Protein AF-A0A7S1DLS4-F1 (afdb_monomer)

Radius of gyration: 14.0 Å; Cα contacts (8 Å, |Δi|>4): 250; chains: 1; bounding box: 38×22×37 Å

Nearest PDB structures (foldseek):
  5h13-assembly1_A  TM=7.994E-01  e=2.572E-04  Homo sapiens
  5wuk-assembly1_A  TM=7.969E-01  e=6.270E-04  Homo sapiens
  7v9a-assembly1_B  TM=7.523E-01  e=3.039E-04  Homo sapiens
  6u4y-assembly1_F  TM=7.477E-01  e=7.410E-04  Homo sapiens
  7pqh-assembly1_I  TM=3.922E-01  e=2.875E-04  Saccharomyces cerevisiae

Organism: Hemiselmis andersenii (NCBI:txid464988)

Structure (mmCIF, N/CA/C/O backbone):
data_AF-A0A7S1DLS4-F1
#
_entry.id   AF-A0A7S1DLS4-F1
#
loop_
_atom_site.group_PDB
_atom_site.id
_atom_site.type_symbol
_atom_site.label_atom_id
_atom_site.label_alt_id
_atom_site.label_comp_id
_atom_site.label_asym_id
_atom_site.label_entity_id
_atom_site.label_seq_id
_atom_site.pdbx_PDB_ins_code
_atom_site.Cartn_x
_atom_site.Cartn_y
_atom_site.Cartn_z
_atom_site.occupancy
_atom_site.B_iso_or_equiv
_atom_site.auth_seq_id
_atom_site.auth_comp_id
_atom_site.auth_asym_id
_atom_site.auth_atom_id
_atom_site.pdbx_PDB_model_num
ATOM 1 N N . VAL A 1 1 ? 7.809 -0.334 10.271 1.00 89.62 1 VAL A N 1
ATOM 2 C CA . VAL A 1 1 ? 6.529 -0.640 10.960 1.00 89.62 1 VAL A CA 1
ATOM 3 C C . VAL A 1 1 ? 5.437 0.244 10.391 1.00 89.62 1 VAL A C 1
ATOM 5 O O . VAL A 1 1 ? 5.664 1.437 10.239 1.00 89.62 1 VAL A O 1
ATOM 8 N N . ILE A 1 2 ? 4.268 -0.314 10.093 1.00 91.00 2 ILE A N 1
ATOM 9 C CA . ILE A 1 2 ? 3.062 0.467 9.794 1.00 91.00 2 ILE A CA 1
ATOM 10 C C . ILE A 1 2 ? 2.185 0.423 11.041 1.00 91.00 2 ILE A C 1
ATOM 12 O O . ILE A 1 2 ? 1.958 -0.654 11.591 1.00 91.00 2 ILE A O 1
ATOM 16 N N . LYS A 1 3 ? 1.707 1.581 11.504 1.00 91.12 3 LYS A N 1
ATOM 17 C CA . LYS A 1 3 ? 0.814 1.694 12.664 1.00 91.12 3 LYS A CA 1
ATOM 18 C C . LYS A 1 3 ? -0.489 2.356 12.249 1.00 91.12 3 LYS A C 1
ATOM 20 O O . LYS A 1 3 ? -0.475 3.366 11.557 1.00 91.12 3 LYS A O 1
ATOM 25 N N . LEU A 1 4 ? -1.605 1.814 12.726 1.00 87.81 4 LEU A N 1
ATOM 26 C CA . LEU A 1 4 ? -2.866 2.541 12.753 1.00 87.81 4 LEU A CA 1
ATOM 27 C C . LEU A 1 4 ? -3.072 3.084 14.155 1.00 87.81 4 LEU A C 1
ATOM 29 O O . LEU A 1 4 ? -3.096 2.325 15.126 1.00 87.81 4 LEU A O 1
ATOM 33 N N . VAL A 1 5 ? -3.243 4.393 14.232 1.00 88.44 5 VAL A N 1
ATOM 34 C CA . VAL A 1 5 ? -3.411 5.121 15.481 1.00 88.44 5 VAL A CA 1
ATOM 35 C C . VAL A 1 5 ? -4.799 5.737 15.489 1.00 88.44 5 VAL A C 1
ATOM 37 O O . VAL A 1 5 ? -5.230 6.332 14.502 1.00 88.44 5 VAL A O 1
ATOM 40 N N . ASN A 1 6 ? -5.522 5.568 16.593 1.00 86.00 6 ASN A N 1
ATOM 41 C CA . ASN A 1 6 ? -6.781 6.266 16.789 1.00 86.00 6 ASN A CA 1
ATOM 42 C C . ASN A 1 6 ? -6.494 7.766 16.954 1.00 86.00 6 ASN A C 1
ATOM 44 O O . ASN A 1 6 ? -5.741 8.162 17.840 1.00 86.00 6 ASN A O 1
ATOM 48 N N . ARG A 1 7 ? -7.110 8.601 16.111 1.00 85.12 7 ARG A N 1
ATOM 49 C CA . ARG A 1 7 ? -6.880 10.053 16.109 1.00 85.12 7 ARG A CA 1
ATOM 50 C C . ARG A 1 7 ? -7.309 10.743 17.410 1.00 85.12 7 ARG A C 1
ATOM 52 O O . ARG A 1 7 ? -6.678 11.717 17.793 1.00 85.12 7 ARG A O 1
ATOM 59 N N . GLN A 1 8 ? -8.378 10.281 18.058 1.00 89.25 8 GLN A N 1
ATOM 60 C CA . GLN A 1 8 ? -8.914 10.904 19.273 1.00 89.25 8 GLN A CA 1
ATOM 61 C C . GLN A 1 8 ? -8.091 10.543 20.511 1.00 89.25 8 GLN A C 1
ATOM 63 O O . GLN A 1 8 ? -7.839 11.400 21.349 1.00 89.25 8 GLN A O 1
ATOM 68 N N . THR A 1 9 ? -7.679 9.280 20.633 1.00 90.88 9 THR A N 1
ATOM 69 C CA . THR A 1 9 ? -7.009 8.771 21.842 1.00 90.88 9 THR A CA 1
ATOM 70 C C . THR A 1 9 ? -5.489 8.696 21.715 1.00 90.88 9 THR A C 1
ATOM 72 O O . THR A 1 9 ? -4.810 8.478 22.713 1.00 90.88 9 THR A O 1
ATOM 75 N N . GLY A 1 10 ? -4.939 8.788 20.500 1.00 90.19 10 GLY A N 1
ATOM 76 C CA . GLY A 1 10 ? -3.510 8.594 20.227 1.00 90.19 10 GLY A CA 1
ATOM 77 C C . GLY A 1 10 ? -3.028 7.148 20.397 1.00 90.19 10 GLY A C 1
ATOM 78 O O . GLY A 1 10 ? -1.843 6.859 20.233 1.00 90.19 10 GLY A O 1
ATOM 79 N N . THR A 1 11 ? -3.923 6.208 20.709 1.00 89.06 11 THR A N 1
ATOM 80 C CA . THR A 1 11 ? -3.546 4.817 20.962 1.00 89.06 11 THR A CA 1
ATOM 81 C C . THR A 1 11 ? -3.347 4.055 19.656 1.00 89.06 11 THR A C 1
ATOM 83 O O . THR A 1 11 ? -4.116 4.187 18.700 1.00 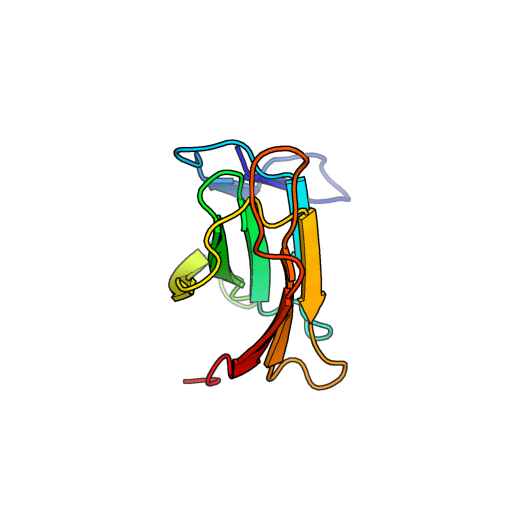89.06 11 THR A O 1
ATOM 86 N N . THR A 1 12 ? -2.302 3.224 19.603 1.00 88.50 12 THR A N 1
ATOM 87 C CA . THR A 1 12 ? -2.092 2.310 18.474 1.00 88.50 12 THR A CA 1
ATOM 88 C C . THR A 1 12 ? -3.127 1.195 18.556 1.00 88.50 12 THR A C 1
ATOM 90 O O . THR A 1 12 ? -3.113 0.404 19.494 1.00 88.50 12 THR A O 1
ATOM 93 N N . VAL A 1 13 ? -4.023 1.130 17.573 1.00 86.56 13 VAL A N 1
ATOM 94 C CA . VAL A 1 13 ? -5.056 0.083 17.496 1.00 86.56 13 VAL A CA 1
ATOM 95 C C . VAL A 1 13 ? -4.577 -1.140 16.720 1.00 86.56 13 VAL A C 1
ATOM 97 O O . VAL A 1 13 ? -5.204 -2.192 16.779 1.00 86.56 13 VAL A O 1
ATOM 100 N N . TRP A 1 14 ? -3.487 -0.999 15.963 1.00 86.62 14 TRP A N 1
ATOM 101 C CA . TRP A 1 14 ? -2.849 -2.084 15.226 1.00 86.62 14 TRP A CA 1
ATOM 102 C C . TRP A 1 14 ? -1.481 -1.657 14.707 1.00 86.62 14 TRP A C 1
ATOM 104 O O . TRP A 1 14 ? -1.287 -0.497 14.335 1.00 86.62 14 TRP A O 1
ATOM 114 N N . SER A 1 15 ? -0.575 -2.617 14.578 1.00 88.88 15 SER A N 1
ATOM 115 C CA . SER A 1 15 ? 0.699 -2.428 13.899 1.00 88.88 15 SER A CA 1
ATOM 116 C C . SER A 1 15 ? 1.136 -3.695 13.186 1.00 88.88 15 SER A C 1
ATOM 118 O O . SER A 1 15 ? 0.891 -4.790 13.686 1.00 88.88 15 SER A O 1
ATOM 120 N N . VAL A 1 16 ? 1.852 -3.538 12.078 1.00 89.62 16 VAL A N 1
ATOM 121 C CA . VAL A 1 16 ? 2.553 -4.635 11.406 1.00 89.62 16 VAL A CA 1
ATOM 122 C C . VAL A 1 16 ? 4.007 -4.254 11.162 1.00 89.62 16 VAL A C 1
ATOM 124 O O . VAL A 1 16 ? 4.319 -3.125 10.761 1.00 89.62 16 VAL A O 1
ATOM 127 N N . GLN A 1 17 ? 4.908 -5.196 11.425 1.00 91.00 17 GLN A N 1
ATOM 128 C CA . GLN A 1 17 ? 6.308 -5.053 11.060 1.00 91.00 17 GLN A CA 1
ATOM 129 C C . GLN A 1 17 ? 6.486 -5.454 9.597 1.00 91.00 17 GLN A C 1
ATOM 131 O O . GLN A 1 17 ? 6.055 -6.525 9.180 1.00 91.00 17 GLN A O 1
ATOM 136 N N . THR A 1 18 ? 7.121 -4.584 8.822 1.00 88.56 18 THR A N 1
ATOM 137 C CA . THR A 1 18 ? 7.461 -4.844 7.423 1.00 88.56 18 THR A CA 1
ATOM 138 C C . THR A 1 18 ? 8.890 -5.364 7.356 1.00 88.56 18 THR A C 1
ATOM 140 O O . THR A 1 18 ? 9.730 -4.977 8.172 1.00 88.56 18 THR A O 1
ATOM 143 N N . LYS A 1 19 ? 9.157 -6.272 6.411 1.00 88.50 19 LYS A N 1
ATOM 144 C CA . LYS A 1 19 ? 10.499 -6.843 6.211 1.00 88.50 19 LYS A CA 1
ATOM 145 C C . LYS A 1 19 ? 11.478 -5.821 5.637 1.00 88.50 19 LYS A C 1
ATOM 147 O O . LYS A 1 19 ? 12.667 -5.905 5.910 1.00 88.50 19 LYS A O 1
ATOM 152 N N . THR A 1 20 ? 10.964 -4.863 4.872 1.00 92.50 20 THR A N 1
ATOM 153 C CA . THR A 1 20 ? 11.735 -3.789 4.249 1.00 92.50 20 THR A CA 1
ATOM 154 C C . THR A 1 20 ? 11.149 -2.426 4.592 1.00 92.50 20 THR A C 1
ATOM 156 O O . THR A 1 20 ? 10.063 -2.314 5.182 1.00 92.50 20 THR A O 1
ATOM 159 N N . GLU A 1 21 ? 11.878 -1.387 4.200 1.00 94.75 21 GLU A N 1
ATOM 160 C CA . GLU A 1 21 ? 11.409 -0.010 4.251 1.00 94.75 21 GLU A CA 1
ATOM 161 C C . GLU A 1 21 ? 10.153 0.175 3.397 1.00 94.75 21 GLU A C 1
ATOM 163 O O . GLU A 1 21 ? 9.948 -0.513 2.391 1.00 94.75 21 GLU A O 1
ATOM 168 N N . ILE A 1 22 ? 9.302 1.090 3.855 1.00 96.06 22 ILE A N 1
ATOM 169 C CA . ILE A 1 22 ? 8.070 1.505 3.190 1.00 96.06 22 ILE A CA 1
ATOM 170 C C . ILE A 1 22 ? 8.250 2.964 2.807 1.00 96.06 22 ILE A C 1
ATOM 172 O O . ILE A 1 22 ? 8.511 3.790 3.680 1.00 96.06 22 ILE A O 1
ATOM 176 N N . HIS A 1 23 ? 8.084 3.273 1.526 1.00 96.69 23 HIS A N 1
ATOM 177 C CA . HIS A 1 23 ? 8.231 4.638 1.019 1.00 96.69 23 HIS A CA 1
ATOM 178 C C . HIS A 1 23 ? 6.889 5.361 0.901 1.00 96.69 23 HIS A C 1
ATOM 180 O O . HIS A 1 23 ? 6.840 6.585 0.975 1.00 96.69 23 HIS A O 1
ATOM 186 N N . SER A 1 24 ? 5.786 4.619 0.759 1.00 97.56 24 SER A N 1
ATOM 187 C CA . SER A 1 24 ? 4.459 5.204 0.567 1.00 97.56 24 SER A CA 1
ATOM 188 C C . SER A 1 24 ? 3.349 4.334 1.146 1.00 97.56 24 SER A C 1
ATOM 190 O O . SER A 1 24 ? 3.453 3.105 1.163 1.00 97.56 24 SER A O 1
ATOM 192 N N . ILE A 1 25 ? 2.279 4.983 1.611 1.00 97.00 25 ILE A N 1
ATOM 193 C CA . ILE A 1 25 ? 1.051 4.351 2.099 1.00 97.00 25 ILE A CA 1
ATOM 194 C C . ILE A 1 25 ? -0.178 5.109 1.587 1.00 97.00 25 ILE A C 1
ATOM 196 O O . ILE A 1 25 ? -0.154 6.334 1.486 1.00 97.00 25 ILE A O 1
ATOM 200 N N . ALA A 1 26 ? -1.272 4.393 1.331 1.00 96.56 26 ALA A N 1
ATOM 201 C CA . ALA A 1 26 ? -2.549 4.988 0.943 1.00 96.56 26 ALA A CA 1
ATOM 202 C C . ALA A 1 26 ? -3.727 4.197 1.515 1.00 96.56 26 ALA A C 1
ATOM 204 O O . ALA A 1 26 ? -3.702 2.967 1.532 1.00 96.56 26 ALA A O 1
ATOM 205 N N . PHE A 1 27 ? -4.770 4.900 1.955 1.00 94.00 27 PHE A N 1
ATOM 206 C CA . PHE A 1 27 ? -6.067 4.297 2.262 1.00 94.00 27 PHE A CA 1
ATOM 207 C C . PHE A 1 27 ? -6.956 4.286 1.022 1.00 94.00 27 PHE A C 1
ATOM 209 O O . PHE A 1 27 ? -6.906 5.214 0.211 1.00 94.00 27 PHE A O 1
ATOM 216 N N . SER A 1 28 ? -7.800 3.264 0.904 1.00 93.69 28 SER A N 1
ATOM 217 C CA . SER A 1 28 ? -8.938 3.307 -0.009 1.00 93.69 28 SER A CA 1
ATOM 218 C C . SER A 1 28 ? -9.935 4.378 0.434 1.00 93.69 28 SER A C 1
ATOM 220 O O . SER A 1 28 ? -9.987 4.763 1.607 1.00 93.69 28 SER A O 1
ATOM 222 N N . LYS A 1 29 ? -10.752 4.870 -0.501 1.00 90.75 29 LYS A N 1
ATOM 223 C CA . LYS A 1 29 ? -11.706 5.956 -0.229 1.00 90.75 29 LYS A CA 1
ATOM 224 C C . LYS A 1 29 ? -12.752 5.564 0.819 1.00 90.75 29 LYS A C 1
ATOM 226 O O . LYS A 1 29 ? -13.163 6.402 1.615 1.00 90.75 29 LYS A O 1
ATOM 231 N N . ASP A 1 30 ? -13.168 4.301 0.819 1.00 86.69 30 ASP A N 1
ATOM 232 C CA . ASP A 1 30 ? -14.093 3.731 1.805 1.00 86.69 30 ASP A CA 1
ATOM 233 C C . ASP A 1 30 ? -13.429 3.410 3.161 1.00 86.69 30 ASP A C 1
ATOM 235 O O . ASP A 1 30 ? -14.113 3.045 4.116 1.00 86.69 30 ASP A O 1
ATOM 239 N N . GLY A 1 31 ? -12.101 3.546 3.266 1.00 86.94 31 GLY A N 1
ATOM 240 C CA . GLY A 1 31 ? -11.320 3.217 4.457 1.00 86.94 31 GLY A CA 1
ATOM 241 C C . GLY A 1 31 ? -11.203 1.718 4.751 1.00 86.94 31 GLY A C 1
ATOM 242 O O . GLY A 1 31 ? -10.617 1.352 5.772 1.00 86.94 31 GLY A O 1
ATOM 243 N N . ALA A 1 32 ? -11.732 0.852 3.882 1.00 87.19 32 ALA A N 1
ATOM 244 C CA . ALA A 1 32 ? -11.751 -0.595 4.072 1.00 87.19 32 ALA A CA 1
ATOM 245 C C . ALA A 1 32 ? -10.428 -1.273 3.698 1.00 87.19 32 ALA A C 1
ATOM 247 O O . ALA A 1 32 ? -10.237 -2.446 4.019 1.00 87.19 32 ALA A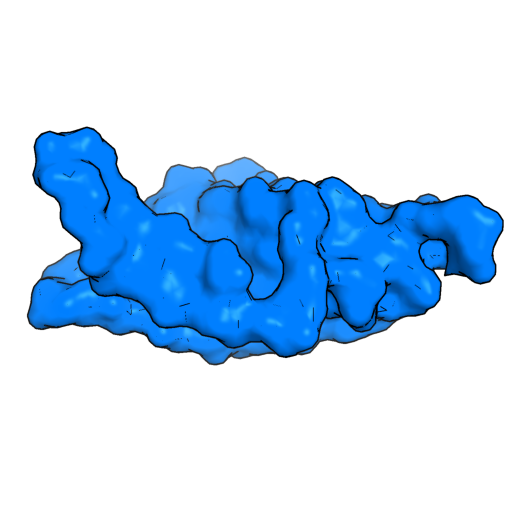 O 1
ATOM 248 N N . MET A 1 33 ? -9.509 -0.577 3.025 1.00 90.56 33 MET A N 1
ATOM 249 C CA . MET A 1 33 ? -8.206 -1.107 2.637 1.00 90.56 33 MET A CA 1
ATOM 250 C C . MET A 1 33 ? -7.074 -0.109 2.879 1.00 90.56 33 MET A C 1
ATOM 252 O O . MET A 1 33 ? -7.244 1.108 2.823 1.00 90.56 33 MET A O 1
ATOM 256 N N . LEU A 1 34 ? -5.890 -0.660 3.129 1.00 93.69 34 LEU A N 1
ATOM 257 C CA . LEU A 1 34 ? -4.621 0.053 3.211 1.00 93.69 34 LEU A CA 1
ATOM 258 C C . LEU A 1 34 ? -3.645 -0.596 2.230 1.00 93.69 34 LEU A C 1
ATOM 260 O O . LEU A 1 34 ? -3.511 -1.818 2.235 1.00 93.69 34 LEU A O 1
ATOM 264 N N . ALA A 1 35 ? -2.948 0.208 1.436 1.00 95.81 35 ALA A N 1
ATOM 265 C CA . ALA A 1 35 ? -1.860 -0.223 0.569 1.00 95.81 35 ALA A CA 1
ATOM 266 C C . ALA A 1 35 ? -0.546 0.405 1.037 1.00 95.81 35 ALA A C 1
ATOM 268 O O . ALA A 1 35 ? -0.538 1.544 1.510 1.00 95.81 35 ALA A O 1
ATOM 269 N N . ALA A 1 36 ? 0.560 -0.322 0.892 1.00 96.94 36 ALA A N 1
ATOM 270 C CA . ALA A 1 36 ? 1.902 0.187 1.151 1.00 96.94 36 ALA A CA 1
ATOM 271 C C . ALA A 1 36 ? 2.893 -0.294 0.090 1.00 96.94 36 ALA A C 1
ATOM 273 O O . ALA A 1 36 ? 2.927 -1.486 -0.218 1.00 96.94 36 ALA A O 1
ATOM 274 N N . GLY A 1 37 ? 3.703 0.630 -0.428 1.00 97.19 37 GLY A N 1
ATOM 275 C CA . GLY A 1 37 ? 4.799 0.355 -1.360 1.00 97.19 37 GLY A CA 1
ATOM 276 C C . GLY A 1 37 ? 6.137 0.236 -0.631 1.00 97.19 37 GLY A C 1
ATOM 277 O O . GLY A 1 37 ? 6.447 1.070 0.226 1.00 97.19 37 GLY A O 1
ATOM 278 N N . GLY A 1 38 ? 6.903 -0.813 -0.940 1.00 95.31 38 GLY A N 1
A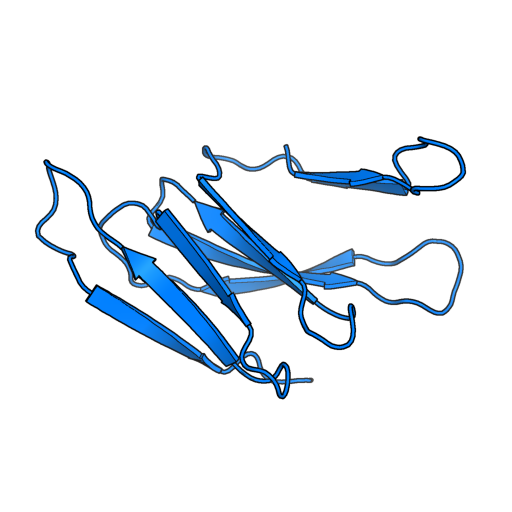TOM 279 C CA . GLY A 1 38 ? 8.166 -1.126 -0.273 1.00 95.31 38 GLY A CA 1
ATOM 280 C C . GLY A 1 38 ? 9.412 -1.014 -1.152 1.00 95.31 38 GLY A C 1
ATOM 281 O O . GLY A 1 38 ? 9.340 -1.034 -2.382 1.00 95.31 38 GLY A O 1
ATOM 282 N N . LEU A 1 39 ? 10.570 -0.963 -0.486 1.00 95.75 39 LEU A N 1
ATOM 283 C CA . LEU A 1 39 ? 11.900 -1.039 -1.108 1.00 95.75 39 LEU A CA 1
ATOM 284 C C . LEU A 1 39 ? 12.099 -2.329 -1.925 1.00 95.75 39 LEU A C 1
ATOM 286 O O . LEU A 1 39 ? 12.821 -2.331 -2.912 1.00 95.75 39 LEU A O 1
ATOM 290 N N . ASP A 1 40 ? 11.429 -3.419 -1.547 1.00 94.69 40 ASP A N 1
ATOM 291 C CA . ASP A 1 40 ? 11.503 -4.718 -2.228 1.00 94.69 40 ASP A CA 1
ATOM 292 C C . ASP A 1 40 ? 10.662 -4.823 -3.511 1.00 94.69 40 ASP A C 1
ATOM 294 O O . ASP A 1 40 ? 10.417 -5.928 -3.993 1.00 94.69 40 ASP A O 1
ATOM 298 N N . GLY A 1 41 ? 10.170 -3.702 -4.042 1.00 95.19 41 GLY A N 1
ATOM 299 C CA . GLY A 1 41 ? 9.348 -3.684 -5.254 1.00 95.19 41 GLY A CA 1
ATOM 300 C C . GLY A 1 41 ? 7.953 -4.280 -5.073 1.00 95.19 41 GLY A C 1
ATOM 301 O O . GLY A 1 41 ? 7.250 -4.548 -6.048 1.00 95.19 41 GLY A O 1
ATOM 302 N N . SER A 1 42 ? 7.520 -4.501 -3.831 1.00 95.31 42 SER A N 1
ATOM 303 C CA . SER A 1 42 ? 6.192 -5.039 -3.559 1.00 95.31 42 SER A CA 1
ATOM 304 C C . SER A 1 42 ? 5.199 -3.964 -3.129 1.00 95.31 42 SER A C 1
ATOM 306 O O . SER A 1 42 ? 5.541 -2.994 -2.443 1.00 95.31 42 SER A O 1
ATOM 308 N N . VAL A 1 43 ? 3.935 -4.175 -3.502 1.00 96.81 43 VAL A N 1
ATOM 309 C CA . VAL A 1 43 ? 2.793 -3.454 -2.934 1.00 96.81 43 VAL A CA 1
ATOM 310 C C . VAL A 1 43 ? 2.010 -4.418 -2.063 1.00 96.81 43 VAL A C 1
ATOM 312 O O . VAL A 1 43 ? 1.509 -5.436 -2.530 1.00 96.81 43 VAL A O 1
ATOM 315 N N . ARG A 1 44 ? 1.891 -4.104 -0.780 1.00 94.81 44 ARG A N 1
ATOM 316 C CA . ARG A 1 44 ? 1.150 -4.923 0.183 1.00 94.81 44 ARG A CA 1
ATOM 317 C C . ARG A 1 44 ? -0.194 -4.290 0.461 1.00 94.81 44 ARG A C 1
ATOM 319 O O . ARG A 1 44 ? -0.263 -3.076 0.651 1.00 94.81 44 ARG A O 1
ATOM 326 N N . VAL A 1 45 ? -1.243 -5.106 0.495 1.00 93.94 45 VAL A N 1
ATOM 327 C CA . VAL A 1 45 ? -2.616 -4.642 0.705 1.00 93.94 45 VAL A CA 1
ATOM 328 C C . VAL A 1 45 ? -3.224 -5.356 1.904 1.00 93.94 45 VAL A C 1
ATOM 330 O O . VAL A 1 45 ? -3.189 -6.583 1.998 1.00 93.94 45 VAL A O 1
ATOM 333 N N . TRP A 1 46 ? -3.823 -4.587 2.808 1.00 91.50 46 TRP A N 1
ATOM 334 C CA . TRP A 1 46 ? -4.541 -5.095 3.973 1.00 91.50 46 TRP A CA 1
ATOM 335 C C . TRP A 1 46 ? -5.990 -4.642 3.947 1.00 91.50 46 TRP A C 1
ATOM 337 O O . TRP A 1 46 ? -6.270 -3.479 3.662 1.00 91.50 46 TRP A O 1
ATOM 347 N N . THR A 1 47 ? -6.900 -5.531 4.331 1.00 87.81 47 THR A N 1
ATOM 348 C CA . THR A 1 47 ? -8.273 -5.148 4.671 1.00 87.81 47 THR A CA 1
ATOM 349 C C . THR A 1 47 ? -8.302 -4.545 6.076 1.00 87.81 47 THR A C 1
ATOM 351 O O . THR A 1 47 ? -7.627 -5.024 6.986 1.00 87.81 47 THR A O 1
ATOM 354 N N . VAL A 1 48 ? -9.100 -3.501 6.266 1.00 84.06 48 VAL A N 1
ATOM 355 C CA . VAL A 1 48 ? -9.331 -2.788 7.521 1.00 84.06 48 VAL A CA 1
ATOM 356 C C . VAL A 1 48 ? -10.824 -2.897 7.830 1.00 84.06 48 VAL A C 1
ATOM 358 O O . VAL A 1 48 ? -11.619 -2.052 7.437 1.00 84.06 48 VAL A O 1
ATOM 361 N N . ALA A 1 49 ? -11.236 -3.979 8.497 1.00 70.00 49 ALA A N 1
ATOM 362 C CA . ALA A 1 49 ? -12.649 -4.193 8.796 1.00 70.00 49 ALA A CA 1
ATOM 363 C C . ALA A 1 49 ? -13.121 -3.245 9.914 1.00 70.00 49 ALA A C 1
ATOM 365 O O . ALA A 1 49 ? -12.797 -3.435 11.091 1.00 70.00 49 ALA A O 1
ATOM 366 N N . ALA A 1 50 ? -13.901 -2.227 9.551 1.00 58.44 50 ALA A N 1
ATOM 367 C CA . ALA A 1 50 ? -14.672 -1.432 10.498 1.00 58.44 50 ALA A CA 1
ATOM 368 C C . ALA A 1 50 ? -15.989 -2.163 10.794 1.00 58.44 50 ALA A C 1
ATOM 370 O O . ALA A 1 50 ? -16.794 -2.366 9.894 1.00 58.44 50 ALA A O 1
ATOM 371 N N . GLY A 1 51 ? -16.222 -2.576 12.042 1.00 51.59 51 GLY A N 1
ATOM 372 C CA . GLY A 1 51 ? -17.552 -3.077 12.416 1.00 51.59 51 GLY A CA 1
ATOM 373 C C . GLY A 1 51 ? -17.626 -4.000 13.621 1.00 51.59 51 GLY A C 1
ATOM 374 O O . GLY A 1 51 ? -18.701 -4.177 14.186 1.00 51.59 51 GLY A O 1
ATOM 375 N N . SER A 1 52 ? -16.518 -4.570 14.086 1.00 42.22 52 SER A N 1
ATOM 376 C CA . SER A 1 52 ? -16.558 -5.401 15.293 1.00 42.22 52 SER A CA 1
ATOM 377 C C . SER A 1 52 ? -15.225 -5.294 15.999 1.00 42.22 52 SER A C 1
ATOM 379 O O . SER A 1 52 ? -14.196 -5.657 15.440 1.00 42.22 52 SER A O 1
ATOM 381 N N . ARG A 1 53 ? -15.217 -4.734 17.210 1.00 51.78 53 ARG A N 1
ATOM 382 C CA . ARG A 1 53 ? -14.008 -4.725 18.035 1.00 51.78 53 ARG A CA 1
ATOM 383 C C . ARG A 1 53 ? -13.528 -6.174 18.225 1.00 51.78 53 ARG A C 1
ATOM 385 O O . ARG A 1 53 ? -14.353 -7.004 18.602 1.00 51.78 53 ARG A O 1
ATOM 392 N N . PRO A 1 54 ? -12.227 -6.466 18.047 1.00 57.09 54 PRO A N 1
ATOM 393 C CA . PRO A 1 54 ? -11.166 -5.608 17.503 1.00 57.09 54 PRO A CA 1
ATOM 394 C C . PRO A 1 54 ? -11.126 -5.598 15.962 1.00 57.09 54 PRO A C 1
ATOM 396 O O . PRO A 1 54 ? -11.403 -6.613 15.327 1.00 57.09 54 PRO A O 1
ATOM 399 N N . VAL A 1 55 ? -10.710 -4.460 15.378 1.00 59.09 55 VAL A N 1
ATOM 400 C CA . VAL A 1 55 ? -10.470 -4.295 13.929 1.00 59.09 55 VAL A CA 1
ATOM 401 C C . VAL A 1 55 ? -9.598 -5.448 13.437 1.00 59.09 55 VAL A C 1
ATOM 403 O O . VAL A 1 55 ? -8.403 -5.499 13.734 1.00 59.09 55 VAL A O 1
ATOM 406 N N . ARG A 1 56 ? -10.191 -6.381 12.688 1.00 59.44 56 ARG A N 1
ATOM 407 C CA . ARG A 1 56 ? -9.431 -7.445 12.035 1.00 59.44 56 ARG A CA 1
ATOM 408 C C . ARG A 1 56 ? -8.743 -6.848 10.826 1.00 59.44 56 ARG A C 1
ATOM 410 O O . ARG A 1 56 ? -9.389 -6.234 9.975 1.00 59.44 56 ARG A O 1
ATOM 417 N N . LYS A 1 57 ? -7.426 -7.024 10.777 1.00 67.50 57 LYS A N 1
ATOM 418 C CA . LYS A 1 57 ? -6.629 -6.649 9.619 1.00 67.50 57 LYS A CA 1
ATOM 419 C C . LYS A 1 57 ? -5.922 -7.861 9.094 1.00 67.50 57 LYS A C 1
ATOM 421 O O . LYS A 1 57 ? -5.138 -8.483 9.806 1.00 67.50 57 LYS A O 1
ATOM 426 N N . LEU A 1 58 ? -6.264 -8.190 7.865 1.00 72.62 58 LEU A N 1
ATOM 427 C CA . LEU A 1 58 ? -5.775 -9.359 7.168 1.00 72.62 58 LEU A CA 1
ATOM 428 C C . LEU A 1 58 ? -4.996 -8.852 5.971 1.00 72.62 58 LEU A C 1
ATOM 430 O O . LEU A 1 58 ? -5.475 -7.977 5.246 1.00 72.62 58 LEU A O 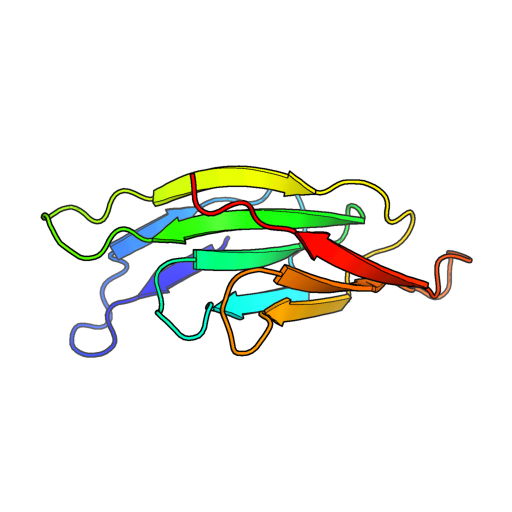1
ATOM 434 N N . GLU A 1 59 ? -3.779 -9.360 5.809 1.00 78.12 59 GLU A N 1
ATOM 435 C CA . GLU A 1 59 ? -3.056 -9.170 4.562 1.00 78.12 59 GLU A CA 1
ATOM 436 C C . GLU A 1 59 ? -3.850 -9.881 3.472 1.00 78.12 59 GLU A C 1
ATOM 438 O O . GLU A 1 59 ? -4.054 -11.092 3.520 1.00 78.12 59 GLU A O 1
ATOM 443 N N . LYS A 1 60 ? -4.368 -9.089 2.539 1.00 80.44 60 LYS A N 1
ATOM 444 C CA . LYS A 1 60 ? -5.161 -9.572 1.415 1.00 80.44 60 LYS A CA 1
ATOM 445 C C . LYS A 1 60 ? -4.254 -10.158 0.339 1.00 80.44 60 LYS A C 1
ATOM 447 O O . LYS A 1 60 ? -4.632 -11.101 -0.343 1.00 80.44 60 LYS A O 1
ATOM 452 N N . GLY A 1 61 ? -3.054 -9.601 0.209 1.00 84.88 61 GLY A N 1
ATOM 453 C CA . GLY A 1 61 ? -2.025 -10.118 -0.671 1.00 84.88 61 GLY A CA 1
ATOM 454 C C . GLY A 1 61 ? -0.844 -9.170 -0.807 1.00 84.88 61 GLY A C 1
ATOM 455 O O . GLY A 1 61 ? -0.911 -7.985 -0.462 1.00 84.88 61 GLY A O 1
ATOM 456 N N . THR A 1 62 ? 0.230 -9.726 -1.355 1.00 90.56 62 THR A N 1
ATOM 457 C CA . THR A 1 62 ? 1.390 -8.984 -1.835 1.00 90.56 62 THR A CA 1
ATOM 458 C C . THR A 1 62 ? 1.356 -8.996 -3.361 1.00 90.56 62 THR A C 1
ATOM 460 O O . THR A 1 62 ? 1.318 -10.056 -3.982 1.00 90.56 62 THR A O 1
ATOM 463 N N . LEU A 1 63 ? 1.367 -7.812 -3.959 1.00 92.31 63 LEU A N 1
ATOM 464 C CA . LEU A 1 63 ? 1.423 -7.595 -5.395 1.00 92.31 63 LEU A CA 1
ATOM 465 C C . LEU A 1 63 ? 2.895 -7.451 -5.786 1.00 92.31 63 LEU A C 1
ATOM 467 O O . LEU A 1 63 ? 3.590 -6.554 -5.300 1.00 92.31 63 LEU A O 1
ATOM 471 N N . THR A 1 64 ? 3.373 -8.369 -6.620 1.00 93.50 64 THR A N 1
ATOM 472 C CA . THR A 1 64 ? 4.768 -8.445 -7.059 1.00 93.50 64 THR A CA 1
ATOM 473 C C . THR A 1 64 ? 4.863 -8.204 -8.558 1.00 93.50 64 THR A C 1
ATOM 475 O O . THR A 1 64 ? 3.966 -8.555 -9.324 1.00 93.50 64 THR A O 1
ATOM 478 N N . GLY A 1 65 ? 5.958 -7.583 -8.991 1.00 92.44 65 GLY A N 1
ATOM 479 C CA . GLY A 1 65 ? 6.219 -7.357 -10.411 1.00 92.44 65 GLY A CA 1
ATOM 480 C C . GLY A 1 65 ? 7.062 -6.125 -10.705 1.00 92.44 65 GLY A C 1
ATOM 481 O O . GLY A 1 65 ? 7.640 -6.062 -11.786 1.00 92.44 65 GLY A O 1
ATOM 482 N N . HIS A 1 66 ? 7.160 -5.173 -9.774 1.00 96.25 66 HIS A N 1
ATOM 483 C CA . HIS A 1 66 ? 8.186 -4.143 -9.883 1.00 96.25 66 HIS A CA 1
ATOM 484 C C . HIS A 1 66 ? 9.565 -4.729 -9.587 1.00 96.25 66 HIS A C 1
ATOM 486 O O . HIS A 1 66 ? 9.704 -5.604 -8.730 1.00 96.25 66 HIS A O 1
ATOM 492 N N . SER A 1 67 ? 10.569 -4.252 -10.316 1.00 95.12 67 SER A N 1
ATOM 493 C CA . SER A 1 67 ? 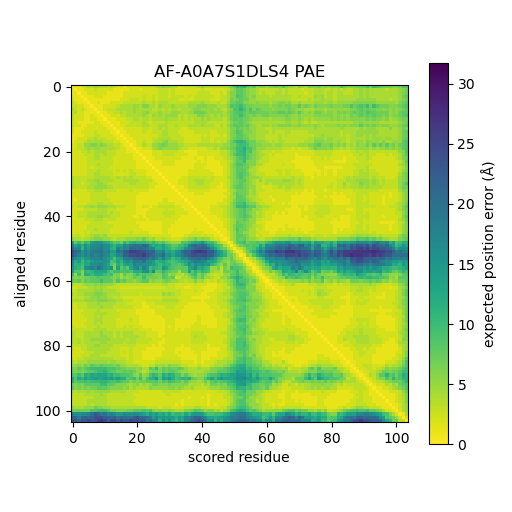11.976 -4.617 -10.121 1.00 95.12 67 SER A CA 1
ATOM 494 C C . SER A 1 67 ? 12.814 -3.473 -9.545 1.00 95.12 67 SER A C 1
ATOM 496 O O . SER A 1 67 ? 14.034 -3.591 -9.481 1.00 95.12 67 SER A O 1
ATOM 498 N N . ALA A 1 68 ? 12.184 -2.364 -9.152 1.00 96.12 68 ALA A N 1
ATOM 499 C CA . ALA A 1 68 ? 12.775 -1.310 -8.327 1.00 96.12 68 ALA A CA 1
ATOM 500 C C . ALA A 1 68 ? 11.881 -1.030 -7.113 1.00 96.12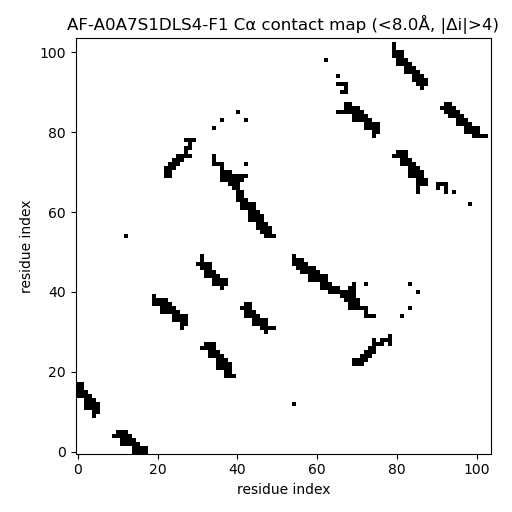 68 ALA A C 1
ATOM 502 O O . ALA A 1 68 ? 10.811 -1.627 -6.967 1.00 96.12 68 ALA A O 1
ATOM 503 N N . CYS A 1 69 ? 12.307 -0.111 -6.245 1.00 96.25 69 CYS A N 1
ATOM 504 C CA . CYS A 1 69 ? 11.491 0.317 -5.116 1.00 96.25 69 CYS A CA 1
ATOM 505 C C . CYS A 1 69 ? 10.157 0.936 -5.567 1.00 96.25 69 CYS A C 1
ATOM 507 O O . CYS A 1 69 ? 10.075 1.672 -6.554 1.00 96.25 69 CYS A O 1
ATOM 509 N N . VAL A 1 70 ? 9.093 0.667 -4.803 1.00 97.94 70 VAL A N 1
ATOM 510 C CA . VAL A 1 70 ? 7.801 1.329 -5.007 1.00 97.94 70 VAL A CA 1
ATOM 511 C C . VAL A 1 70 ? 7.783 2.631 -4.220 1.00 97.94 70 VAL A C 1
ATOM 513 O O . VAL A 1 70 ? 7.627 2.627 -2.998 1.00 97.94 70 VAL A O 1
ATOM 516 N N . ASN A 1 71 ? 7.894 3.752 -4.926 1.00 97.31 71 ASN 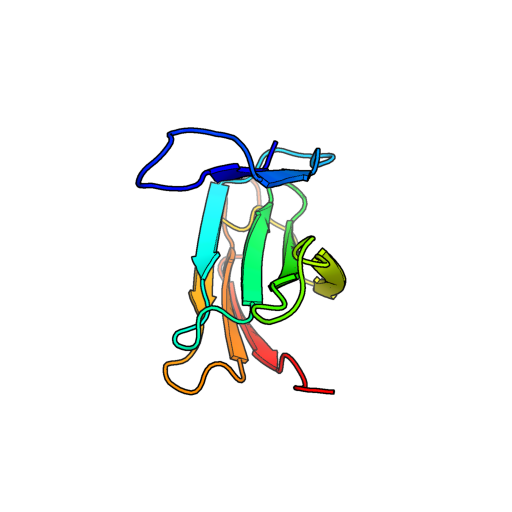A N 1
ATOM 517 C CA . ASN A 1 71 ? 7.985 5.078 -4.312 1.00 97.31 71 ASN A CA 1
ATOM 518 C C . ASN A 1 71 ? 6.630 5.711 -4.014 1.00 97.31 71 ASN A C 1
ATOM 520 O O . ASN A 1 71 ? 6.537 6.605 -3.177 1.00 97.31 71 ASN A O 1
ATOM 524 N N . SER A 1 72 ? 5.576 5.288 -4.711 1.00 97.62 72 SER A N 1
ATOM 525 C CA . SER A 1 72 ? 4.245 5.867 -4.551 1.00 97.62 72 SER A CA 1
ATOM 526 C C . SER A 1 72 ? 3.162 4.824 -4.762 1.00 97.62 72 SER A C 1
ATOM 528 O O . SER A 1 72 ? 3.272 3.990 -5.664 1.00 97.62 72 SER A O 1
ATOM 530 N N . VAL A 1 73 ? 2.117 4.890 -3.938 1.00 98.12 73 VAL A N 1
ATOM 531 C CA . VAL A 1 73 ? 0.897 4.092 -4.077 1.00 98.12 73 VAL A CA 1
ATOM 532 C C . VAL A 1 73 ? -0.337 4.982 -3.957 1.00 98.12 73 VAL A C 1
ATOM 534 O O . VAL A 1 73 ? -0.366 5.910 -3.150 1.00 98.12 73 VAL A O 1
ATOM 537 N N . ALA A 1 74 ? -1.376 4.687 -4.735 1.00 98.19 74 ALA A N 1
ATOM 538 C CA . ALA A 1 74 ? -2.667 5.367 -4.654 1.00 98.19 74 ALA A CA 1
ATOM 539 C C . ALA A 1 74 ? -3.810 4.397 -4.960 1.00 98.19 74 ALA A C 1
ATOM 541 O O . ALA A 1 74 ? -3.692 3.564 -5.855 1.00 98.19 74 ALA A O 1
ATOM 542 N N . PHE A 1 75 ? -4.928 4.518 -4.248 1.00 97.06 75 PHE A N 1
ATOM 543 C CA . PHE A 1 75 ? -6.158 3.822 -4.621 1.00 97.06 75 PHE A CA 1
ATOM 544 C C . PHE A 1 75 ? -6.914 4.598 -5.695 1.00 97.06 75 PHE A C 1
ATOM 546 O O . PHE A 1 75 ? -6.934 5.832 -5.695 1.00 97.06 75 PHE A O 1
ATOM 553 N N . SER A 1 76 ? -7.591 3.866 -6.574 1.00 95.69 76 SER A N 1
ATOM 554 C CA . SER A 1 76 ? -8.605 4.436 -7.449 1.00 95.69 76 SER A CA 1
ATOM 555 C C . SER A 1 76 ? -9.756 5.041 -6.622 1.00 95.69 76 SER A C 1
ATOM 557 O O . SER A 1 76 ? -10.039 4.588 -5.506 1.00 95.69 76 SER A O 1
ATOM 559 N N . PRO A 1 77 ? -10.478 6.048 -7.150 1.00 93.75 77 PRO A N 1
ATOM 560 C CA . PRO A 1 77 ? -11.602 6.664 -6.441 1.00 93.75 77 PRO A CA 1
ATOM 561 C C . PRO A 1 77 ? -12.740 5.697 -6.083 1.00 93.75 77 PRO A C 1
ATOM 563 O O . PRO A 1 77 ? -13.485 5.963 -5.141 1.00 93.75 77 PRO A O 1
ATOM 566 N N . ASP A 1 78 ? -12.884 4.598 -6.826 1.00 92.12 78 ASP A N 1
ATOM 567 C CA . ASP A 1 78 ? -13.858 3.531 -6.574 1.00 92.12 78 ASP A CA 1
ATOM 568 C C . ASP A 1 78 ? -13.326 2.417 -5.653 1.00 92.12 78 ASP A C 1
ATOM 570 O O . ASP A 1 78 ? -14.055 1.478 -5.354 1.00 92.12 78 ASP A O 1
ATOM 574 N N . SER A 1 79 ? -12.088 2.542 -5.156 1.00 91.56 79 SER A N 1
ATOM 575 C CA . SER A 1 79 ? -11.419 1.602 -4.239 1.00 91.56 79 SER A CA 1
ATOM 576 C C . SER A 1 79 ? -11.174 0.192 -4.793 1.00 91.56 79 SER A C 1
ATOM 578 O O . SER A 1 79 ? -10.823 -0.708 -4.029 1.00 91.56 79 SER A O 1
ATOM 580 N N . LYS A 1 80 ? -11.319 -0.011 -6.109 1.00 91.06 80 LYS A N 1
ATOM 581 C CA . LYS A 1 80 ? -11.159 -1.327 -6.753 1.00 91.06 80 LYS A CA 1
ATOM 582 C C . LYS A 1 80 ? -9.760 -1.604 -7.276 1.00 91.06 80 LYS A C 1
ATOM 584 O O . LYS A 1 80 ? -9.402 -2.769 -7.432 1.00 91.06 80 LYS A O 1
ATOM 589 N N . SER A 1 81 ? -8.958 -0.565 -7.481 1.00 94.50 81 SER A N 1
ATOM 590 C CA . SER A 1 81 ? -7.622 -0.709 -8.045 1.00 94.50 81 SER A CA 1
ATOM 591 C C . SER A 1 81 ? -6.594 0.093 -7.249 1.00 94.50 81 SER A C 1
ATOM 593 O O . SER A 1 81 ? -6.907 1.108 -6.623 1.00 94.50 81 SER A O 1
ATOM 595 N N . VAL A 1 82 ? -5.344 -0.358 -7.282 1.00 97.31 82 VAL A N 1
ATOM 596 C CA . VAL A 1 82 ? -4.184 0.364 -6.747 1.00 97.31 82 VAL A CA 1
ATOM 597 C C . VAL A 1 82 ? -3.261 0.717 -7.904 1.00 97.31 82 VAL A C 1
ATOM 599 O O . VAL A 1 82 ? -2.933 -0.146 -8.711 1.00 97.31 82 VAL A O 1
ATOM 602 N N . ALA A 1 83 ? -2.822 1.967 -7.977 1.00 98.12 83 ALA A N 1
ATOM 603 C CA . ALA A 1 83 ? -1.716 2.391 -8.822 1.00 98.12 83 ALA A CA 1
ATOM 604 C C . ALA A 1 83 ? -0.421 2.404 -8.004 1.00 98.12 83 ALA A C 1
ATOM 606 O O . ALA A 1 83 ? -0.419 2.888 -6.869 1.00 98.12 83 ALA A O 1
ATOM 607 N N . SER A 1 84 ? 0.674 1.910 -8.578 1.00 98.25 84 SER A N 1
ATOM 608 C CA . SER A 1 84 ? 2.011 1.998 -7.988 1.00 98.25 84 SER A CA 1
ATOM 609 C C . SER A 1 84 ? 3.038 2.497 -8.991 1.00 98.25 84 SER A C 1
ATOM 611 O O . SER A 1 84 ? 3.059 2.044 -10.134 1.00 98.25 84 SER A O 1
ATOM 613 N N . GLY A 1 85 ? 3.881 3.429 -8.553 1.00 98.00 85 GLY A N 1
ATOM 614 C CA . GLY A 1 85 ? 5.008 3.942 -9.330 1.00 98.00 85 GLY A CA 1
ATOM 615 C C . GLY A 1 85 ? 6.328 3.403 -8.795 1.00 98.00 85 GLY A C 1
ATOM 616 O O . GLY A 1 85 ? 6.577 3.478 -7.587 1.00 98.00 85 GLY A O 1
ATOM 617 N N . SER A 1 86 ? 7.159 2.888 -9.697 1.00 97.06 86 SER A N 1
ATOM 618 C CA . SER A 1 86 ? 8.483 2.342 -9.401 1.00 97.06 86 SER A CA 1
ATOM 619 C C . SER A 1 86 ? 9.584 3.163 -10.060 1.00 97.06 86 SER A C 1
ATOM 621 O O . SER A 1 86 ? 9.366 3.764 -11.112 1.00 97.06 86 SER A O 1
ATOM 623 N N . GLY A 1 87 ? 10.756 3.183 -9.425 1.00 94.56 87 GLY A N 1
ATOM 624 C CA . GLY A 1 87 ? 11.983 3.706 -10.021 1.00 94.56 87 GLY A CA 1
ATOM 625 C C . GLY A 1 87 ? 13.059 4.001 -8.985 1.00 94.56 87 GLY A C 1
ATOM 626 O O . GLY A 1 87 ? 12.773 4.476 -7.895 1.00 94.56 87 GLY A O 1
ATOM 627 N N . ASP A 1 88 ? 14.317 3.771 -9.324 1.00 89.56 88 ASP A N 1
ATOM 628 C CA . ASP A 1 88 ? 15.453 4.277 -8.556 1.00 89.56 88 ASP A CA 1
ATOM 629 C C . ASP A 1 88 ? 16.639 4.522 -9.497 1.00 89.56 88 ASP A C 1
ATOM 631 O O . ASP A 1 88 ? 16.557 4.269 -10.696 1.00 89.56 88 ASP A O 1
ATOM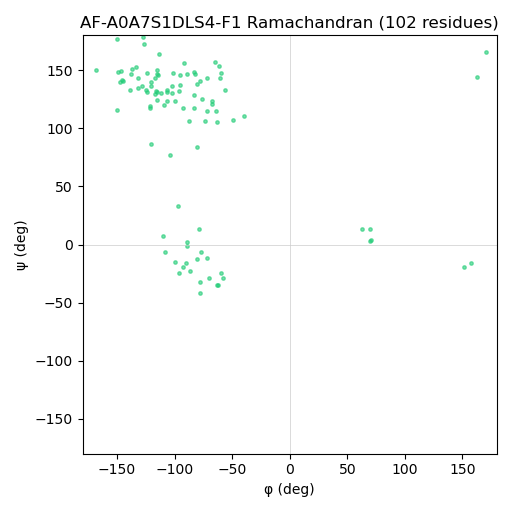 635 N N . ILE A 1 89 ? 17.746 5.051 -8.971 1.00 86.94 89 ILE A N 1
ATOM 636 C CA . ILE A 1 89 ? 18.929 5.370 -9.785 1.00 86.94 89 ILE A CA 1
ATOM 637 C C . ILE A 1 89 ? 19.706 4.125 -10.258 1.00 86.94 89 ILE A C 1
ATOM 639 O O . ILE A 1 89 ? 20.588 4.238 -11.106 1.00 86.94 89 ILE A O 1
ATOM 643 N N . HIS A 1 90 ? 19.397 2.945 -9.719 1.00 86.38 90 HIS A N 1
ATOM 644 C CA . HIS A 1 90 ? 20.080 1.681 -9.998 1.00 86.38 90 HIS A CA 1
ATOM 645 C C . HIS A 1 90 ? 19.236 0.710 -10.842 1.00 86.38 90 HIS A C 1
ATOM 647 O O . HIS A 1 90 ? 19.743 -0.335 -11.254 1.00 86.38 90 HIS A O 1
ATOM 653 N N . SER A 1 91 ? 17.970 1.031 -11.109 1.00 88.12 91 SER A N 1
ATOM 654 C CA . SER A 1 91 ? 17.012 0.170 -11.796 1.00 88.12 91 SER A CA 1
ATOM 655 C C . SER A 1 91 ? 16.425 0.845 -13.030 1.00 88.12 91 SER A C 1
ATOM 657 O O . SER A 1 91 ? 16.203 2.050 -13.077 1.00 88.12 91 SER A O 1
ATOM 659 N N . ASN A 1 92 ? 16.116 0.031 -14.038 1.00 87.62 92 ASN A N 1
ATOM 660 C CA . ASN A 1 92 ? 15.451 0.483 -15.259 1.00 87.62 92 ASN A CA 1
ATOM 661 C C . ASN A 1 92 ? 13.916 0.422 -15.159 1.00 87.62 92 ASN A C 1
ATOM 663 O O . ASN A 1 92 ? 13.228 0.764 -16.123 1.00 87.62 92 ASN A O 1
ATOM 667 N N . ASP A 1 93 ? 13.359 -0.035 -14.031 1.00 89.50 93 ASP A N 1
ATOM 668 C CA . ASP A 1 93 ? 11.908 -0.087 -13.838 1.00 89.50 93 ASP A CA 1
ATOM 669 C C . ASP A 1 93 ? 11.346 1.278 -13.445 1.00 89.50 93 ASP A C 1
ATOM 671 O O . ASP A 1 93 ? 11.113 1.561 -12.273 1.00 89.50 93 ASP A O 1
ATOM 675 N N . ASN A 1 94 ? 11.099 2.083 -14.476 1.00 90.88 94 ASN A N 1
ATOM 676 C CA . ASN A 1 94 ? 10.425 3.379 -14.423 1.00 90.88 94 ASN A CA 1
ATOM 677 C C . ASN A 1 94 ? 8.932 3.251 -14.774 1.00 90.88 94 ASN A C 1
ATOM 679 O O . ASN A 1 94 ? 8.361 4.118 -15.442 1.00 90.88 94 ASN A O 1
ATOM 683 N N . SER A 1 95 ? 8.311 2.119 -14.421 1.00 95.69 95 SER A N 1
ATOM 684 C CA . SER A 1 95 ? 6.924 1.830 -14.783 1.00 95.69 95 SER A CA 1
ATOM 685 C C . SER A 1 95 ? 5.920 2.281 -13.723 1.00 95.69 95 SER A C 1
ATOM 687 O O . SER A 1 95 ? 6.203 2.366 -12.524 1.00 95.69 95 SER A O 1
ATOM 689 N N . VAL A 1 96 ? 4.693 2.508 -14.190 1.00 97.81 96 VAL A N 1
ATOM 690 C CA . VAL A 1 96 ? 3.498 2.556 -13.350 1.00 97.81 96 VAL A CA 1
ATOM 691 C C . VAL A 1 96 ? 2.696 1.288 -13.604 1.00 97.81 96 VAL A C 1
ATOM 693 O O . VAL A 1 96 ? 2.468 0.916 -14.757 1.00 97.81 96 VAL A O 1
ATOM 696 N N . ARG A 1 97 ? 2.251 0.629 -12.534 1.00 97.38 97 ARG A N 1
ATOM 697 C CA . ARG A 1 97 ? 1.393 -0.559 -12.604 1.00 97.38 97 ARG A CA 1
ATOM 698 C C . ARG A 1 97 ? 0.051 -0.289 -11.947 1.00 97.38 97 ARG A C 1
ATOM 700 O O . ARG A 1 97 ? -0.021 0.410 -10.939 1.00 97.38 97 ARG A O 1
ATOM 707 N N . ILE A 1 98 ? -0.998 -0.864 -12.528 1.00 97.50 98 ILE A N 1
ATOM 708 C CA . ILE A 1 98 ? -2.356 -0.856 -11.984 1.00 97.50 98 ILE A CA 1
ATOM 709 C C . ILE A 1 98 ? -2.705 -2.280 -11.562 1.00 97.50 98 ILE A C 1
ATOM 711 O O . ILE A 1 98 ? -2.524 -3.223 -12.333 1.00 97.50 98 ILE A O 1
ATOM 715 N N . TRP A 1 99 ? -3.204 -2.423 -10.341 1.00 95.44 99 TRP A N 1
ATOM 716 C CA . TRP A 1 99 ? -3.538 -3.699 -9.728 1.00 95.44 99 TRP A CA 1
ATOM 717 C C . TRP A 1 99 ? -5.010 -3.713 -9.356 1.00 95.44 99 TRP A C 1
ATOM 719 O O . TRP A 1 99 ? -5.438 -2.911 -8.530 1.00 95.44 99 TRP A O 1
ATOM 729 N N . GLU A 1 100 ? -5.772 -4.641 -9.919 1.00 92.75 100 GLU A N 1
ATOM 730 C CA . GLU A 1 100 ? -7.119 -4.941 -9.438 1.00 92.75 100 GLU A CA 1
ATOM 731 C C . GLU A 1 100 ? -7.024 -5.585 -8.050 1.00 92.75 100 GLU A C 1
ATOM 733 O O . GLU A 1 100 ? -6.409 -6.638 -7.868 1.00 92.75 100 GLU A O 1
ATOM 738 N N . VAL A 1 101 ? -7.639 -4.963 -7.049 1.00 82.38 101 VAL A N 1
ATOM 739 C CA . VAL A 1 101 ? -7.720 -5.489 -5.684 1.00 82.38 101 VAL A CA 1
ATOM 740 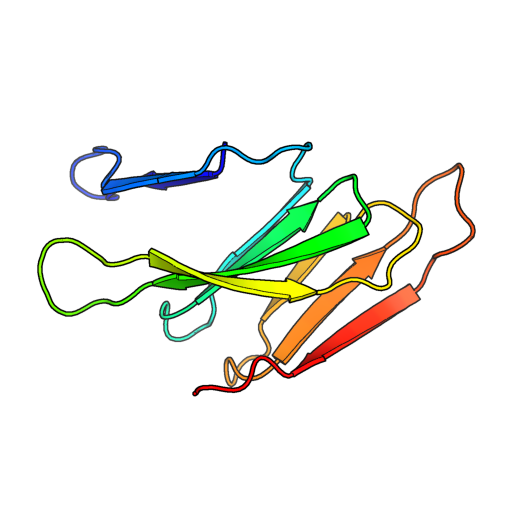C C . VAL A 1 101 ? -9.122 -6.028 -5.460 1.00 82.38 101 VAL A C 1
ATOM 742 O O . VAL A 1 101 ? -9.923 -5.417 -4.758 1.00 82.38 101 VAL A O 1
ATOM 745 N N . ALA A 1 102 ? -9.396 -7.215 -6.013 1.00 66.62 102 ALA A N 1
ATOM 746 C CA . ALA A 1 102 ? -10.691 -7.901 -5.951 1.00 66.62 102 ALA A CA 1
ATOM 747 C C . ALA A 1 102 ? -11.354 -7.765 -4.573 1.00 66.62 102 ALA A C 1
ATOM 749 O O . ALA A 1 102 ? -10.837 -8.278 -3.581 1.00 66.62 102 ALA A O 1
ATOM 750 N N . THR A 1 103 ? -12.450 -7.016 -4.467 1.00 59.06 103 THR A N 1
ATOM 751 C CA . THR A 1 103 ? -13.315 -7.054 -3.283 1.00 59.06 103 THR A CA 1
ATOM 752 C C . THR A 1 103 ? -13.864 -8.475 -3.233 1.00 59.06 103 THR A C 1
ATOM 754 O O . THR A 1 103 ? -14.617 -8.834 -4.132 1.00 59.06 103 THR A O 1
ATOM 757 N N . GLY A 1 104 ? -13.356 -9.301 -2.313 1.00 45.56 104 GLY A N 1
ATOM 758 C CA . GLY A 1 104 ? -13.734 -10.714 -2.219 1.00 45.56 104 GLY A CA 1
ATOM 759 C C . GLY A 1 104 ? -15.239 -10.926 -2.178 1.00 45.56 104 GLY A C 1
ATOM 760 O O . GLY A 1 104 ? -15.945 -10.001 -1.713 1.00 45.56 104 GLY A O 1
#

Secondary structure (DSSP, 8-state):
-EEEE-TTT--EEEEE--SS-EEEEEE-TTSSEEEEEETTS-EEEEEE--SSSS--EEEEEEE---SS-EEEEEE-TTSSEEEEEE--TT-----EEEEE----

Solvent-accessible surface area (backbone atoms only — not comparable to full-atom values): 5886 Å² total; per-residue (Å²): 108,53,73,46,59,42,85,89,78,68,44,72,80,46,72,48,82,56,97,56,59,70,64,23,67,29,59,26,75,85,54,45,32,40,39,37,10,16,56,81,13,31,39,39,34,30,39,38,48,83,88,51,93,71,67,54,68,46,79,75,47,74,48,76,80,53,79,18,26,18,59,36,42,41,49,37,88,82,48,46,34,37,41,36,38,29,44,48,99,89,39,88,36,73,48,73,48,80,40,81,50,77,81,126

Sequence (104 aa):
VIKLVNRQTGTTVWSVQTKTEIHSIAFSKDGAMLAAGGLDGSVRVWTVAAGSRPVRKLEKGTLTGHSACVNSVAFSPDSKSVASGSGDIHSNDNSVRIWEVATG

Mean predicted aligned error: 4.98 Å

InterPro domains:
  IPR001680 WD40 repeat [PF00400] (19-46)
  IPR001680 WD40 repeat [PF00400] (61-99)
  IPR001680 WD40 repeat [PS50082] (22-56)
  IPR001680 WD40 repeat [PS50082] (63-104)
  IPR001680 WD40 repeat [SM00320] (9-47)
  IPR001680 WD40 repeat [SM00320] (56-100)
  IPR011047 Quinoprotein alcohol dehydrogenase-like superfamily [SSF50998] (2-104)
  IPR015943 WD40/YVTN repeat-like-containing domain superfamily [G3DSA:2.130.10.10] (1-104)

Foldseek 3Di:
DDFDADPVPRDTLDDDDDPFDWQEKEAAPVNQKIWTWGQQQKIWMWGFDDDDPPGDIDTLDIDHDAPGTFNYWYADNVRQKIWTAGDDPVDPRRDIDIGGSDPD

pLDDT: mean 88.07, std 12.33, range [42.22, 98.25]